Protein AF-A0A955JK87-F1 (afdb_monomer_lite)

pLDDT: mean 92.76, std 4.97, range [67.5, 97.62]

Structure (mmCIF, N/CA/C/O backbone):
data_AF-A0A955JK87-F1
#
_entry.id   AF-A0A955JK87-F1
#
loop_
_atom_site.group_PDB
_atom_site.id
_atom_site.type_symbol
_atom_site.label_atom_id
_atom_site.label_alt_id
_atom_site.label_comp_id
_atom_site.label_asym_id
_atom_site.label_entity_id
_atom_site.label_seq_id
_atom_site.pdbx_PDB_ins_code
_atom_site.Cartn_x
_atom_site.Cartn_y
_atom_site.Cartn_z
_atom_site.occupancy
_atom_site.B_iso_or_equiv
_atom_site.auth_seq_id
_atom_site.auth_comp_id
_atom_site.auth_asym_id
_atom_site.auth_atom_id
_atom_site.pdbx_PDB_model_num
ATOM 1 N N . MET A 1 1 ? 15.179 -2.294 -5.974 1.00 92.81 1 MET A N 1
ATOM 2 C CA . MET A 1 1 ? 14.505 -1.011 -5.689 1.00 92.81 1 MET A CA 1
ATOM 3 C C . MET A 1 1 ? 15.261 -0.321 -4.571 1.00 92.81 1 MET A C 1
ATOM 5 O O . MET A 1 1 ? 15.997 -1.000 -3.866 1.00 92.81 1 MET A O 1
ATOM 9 N N . GLU A 1 2 ? 15.124 0.991 -4.426 1.00 95.31 2 GLU A N 1
ATOM 10 C CA . GLU A 1 2 ? 15.742 1.755 -3.336 1.00 95.31 2 GLU A CA 1
ATOM 11 C C . GLU A 1 2 ? 14.772 2.807 -2.788 1.00 95.31 2 GLU A C 1
ATOM 13 O O . GLU A 1 2 ? 14.007 3.393 -3.554 1.00 95.31 2 GLU A O 1
ATOM 18 N N . VAL A 1 3 ? 14.811 3.058 -1.477 1.00 95.38 3 VAL A N 1
ATOM 19 C CA . VAL A 1 3 ? 14.000 4.100 -0.830 1.00 95.38 3 VAL A CA 1
ATOM 20 C C . VAL A 1 3 ? 14.790 5.403 -0.794 1.00 95.38 3 VAL A C 1
ATOM 22 O O . VAL A 1 3 ? 15.923 5.434 -0.311 1.00 95.38 3 VAL A O 1
ATOM 25 N N . LYS A 1 4 ? 14.195 6.487 -1.294 1.00 96.38 4 LYS A N 1
ATOM 26 C CA . LYS A 1 4 ? 14.795 7.828 -1.314 1.00 96.38 4 LYS A CA 1
ATOM 27 C C . LYS A 1 4 ? 13.773 8.894 -0.938 1.00 96.38 4 LYS A C 1
ATOM 29 O O . LYS A 1 4 ? 12.579 8.730 -1.180 1.00 96.38 4 LYS A O 1
ATOM 34 N N . GLU A 1 5 ? 14.260 10.003 -0.391 1.00 97.19 5 GLU A N 1
ATOM 35 C CA . GLU A 1 5 ? 13.464 11.221 -0.228 1.00 97.19 5 GLU A CA 1
ATOM 36 C C . GLU A 1 5 ? 13.247 11.912 -1.578 1.00 97.19 5 GLU A C 1
ATOM 38 O O . GLU A 1 5 ? 14.120 11.931 -2.449 1.00 97.19 5 GLU A O 1
ATOM 43 N N . SER A 1 6 ? 12.071 12.504 -1.742 1.00 95.44 6 SER A N 1
ATOM 44 C CA . SER A 1 6 ? 11.662 13.236 -2.935 1.00 95.44 6 SER A CA 1
ATOM 45 C C . SER A 1 6 ? 10.840 14.467 -2.549 1.00 95.44 6 SER A C 1
ATOM 47 O O . SER A 1 6 ? 10.537 14.694 -1.380 1.00 95.44 6 SER A O 1
ATOM 49 N N . LYS A 1 7 ? 10.403 15.255 -3.538 1.00 96.25 7 LYS A N 1
ATOM 50 C CA . LYS A 1 7 ? 9.518 16.410 -3.296 1.00 96.25 7 LYS A CA 1
ATOM 51 C C . LYS A 1 7 ? 8.151 16.045 -2.685 1.00 96.25 7 LYS A C 1
ATOM 53 O O . LYS A 1 7 ? 7.438 16.947 -2.263 1.00 96.25 7 LYS A O 1
ATOM 58 N N . TYR A 1 8 ? 7.789 14.759 -2.657 1.00 94.12 8 TYR A N 1
ATOM 59 C CA . TYR A 1 8 ? 6.560 14.233 -2.050 1.00 94.12 8 TYR A CA 1
ATOM 60 C C . TYR A 1 8 ? 6.831 13.382 -0.794 1.00 94.12 8 TYR A C 1
ATOM 62 O O . TYR A 1 8 ? 5.957 12.644 -0.354 1.00 94.12 8 TYR A O 1
ATOM 70 N N . GLY A 1 9 ? 8.039 13.461 -0.226 1.00 94.56 9 GLY A N 1
ATOM 71 C CA . GLY A 1 9 ? 8.497 12.579 0.849 1.00 94.56 9 GLY A CA 1
ATOM 72 C C . GLY A 1 9 ? 9.139 11.296 0.316 1.00 94.56 9 GLY A C 1
ATOM 73 O O . GLY A 1 9 ? 9.666 11.272 -0.805 1.00 94.56 9 GLY A O 1
ATOM 74 N N . ARG A 1 10 ? 9.100 10.226 1.119 1.00 94.31 10 ARG A N 1
ATOM 75 C CA . ARG A 1 10 ? 9.724 8.931 0.803 1.00 94.31 10 ARG A CA 1
ATOM 76 C C . ARG A 1 10 ? 9.052 8.248 -0.387 1.00 94.31 10 ARG A C 1
ATOM 78 O O . ARG A 1 10 ? 7.833 8.129 -0.434 1.00 94.31 10 ARG A O 1
ATOM 85 N N . GLY A 1 11 ? 9.864 7.740 -1.309 1.00 94.50 11 GLY A N 1
ATOM 86 C CA . GLY A 1 11 ? 9.416 6.940 -2.447 1.00 94.50 11 GLY A CA 1
ATOM 87 C C . GLY A 1 11 ? 10.369 5.790 -2.760 1.00 94.50 11 GLY A C 1
ATOM 88 O O . GLY A 1 11 ? 11.547 5.829 -2.399 1.00 94.50 11 GLY A O 1
ATOM 89 N N . VAL A 1 12 ? 9.846 4.773 -3.446 1.00 94.88 12 VAL A N 1
ATOM 90 C CA . VAL A 1 12 ? 10.598 3.605 -3.919 1.00 94.88 12 VAL A CA 1
ATOM 91 C C . VAL A 1 12 ? 10.953 3.797 -5.394 1.00 94.88 12 VAL A C 1
ATOM 93 O O . VAL A 1 12 ? 10.077 4.017 -6.229 1.00 94.88 12 VAL A O 1
ATOM 96 N N . PHE A 1 13 ? 12.241 3.714 -5.725 1.00 95.50 13 PHE A N 1
ATOM 97 C CA . PHE A 1 13 ? 12.768 3.965 -7.066 1.00 95.50 13 PHE A CA 1
ATOM 98 C C . PHE A 1 13 ? 13.382 2.706 -7.687 1.00 95.50 13 PHE A C 1
ATOM 100 O O . PHE A 1 13 ? 13.964 1.845 -7.014 1.00 95.50 13 PHE A O 1
ATOM 107 N N . ALA A 1 14 ? 13.251 2.593 -9.008 1.00 96.38 14 ALA A N 1
ATOM 108 C CA . ALA A 1 14 ? 13.833 1.507 -9.780 1.00 96.38 14 ALA A CA 1
ATOM 109 C C . ALA A 1 14 ? 15.364 1.638 -9.837 1.00 96.38 14 ALA A C 1
ATOM 111 O O . ALA A 1 14 ? 15.894 2.655 -10.270 1.00 96.38 14 ALA A O 1
ATOM 112 N N . THR A 1 15 ? 16.073 0.574 -9.453 1.00 96.44 15 THR A N 1
ATOM 113 C CA . THR A 1 15 ? 17.543 0.474 -9.552 1.00 96.44 15 THR A CA 1
ATOM 114 C C . THR A 1 15 ? 17.998 -0.333 -10.772 1.00 96.44 15 THR A C 1
ATOM 116 O O . THR A 1 15 ? 19.190 -0.538 -10.983 1.00 96.44 15 THR A O 1
ATOM 119 N N . ARG A 1 16 ? 17.038 -0.833 -11.558 1.00 96.69 16 ARG A N 1
ATOM 120 C CA . ARG A 1 16 ? 17.220 -1.595 -12.795 1.00 96.69 16 ARG A CA 1
ATOM 121 C C . ARG A 1 16 ? 15.980 -1.464 -13.680 1.00 96.69 16 ARG A C 1
ATOM 123 O O . ARG A 1 16 ? 14.942 -0.993 -13.220 1.00 96.69 16 ARG A O 1
ATOM 130 N N . ASN A 1 17 ? 16.076 -1.958 -14.910 1.00 97.56 17 ASN A N 1
ATOM 131 C CA . ASN A 1 17 ? 14.921 -2.118 -15.791 1.00 97.56 17 ASN A CA 1
ATOM 132 C C . ASN A 1 17 ? 14.014 -3.270 -15.310 1.00 97.56 17 ASN A C 1
ATOM 134 O O . ASN A 1 17 ? 14.511 -4.290 -14.818 1.00 97.56 17 ASN A O 1
ATOM 138 N N . TYR A 1 18 ? 12.703 -3.103 -15.487 1.00 97.00 18 TYR A N 1
ATOM 139 C CA . TYR A 1 18 ? 11.667 -4.115 -15.249 1.00 97.00 18 TYR A CA 1
ATOM 140 C C . TYR A 1 18 ? 10.943 -4.429 -16.555 1.00 97.00 18 TYR A C 1
ATOM 142 O O . TYR A 1 18 ? 10.869 -3.574 -17.443 1.00 97.00 18 TYR A O 1
ATOM 150 N N . ILE A 1 19 ? 10.399 -5.638 -16.665 1.00 97.62 19 ILE A N 1
ATOM 151 C CA . ILE A 1 19 ? 9.508 -6.005 -17.772 1.00 97.62 19 ILE A CA 1
ATOM 152 C C . ILE A 1 19 ? 8.041 -5.829 -17.365 1.00 97.62 19 ILE A C 1
ATOM 154 O O . ILE A 1 19 ? 7.685 -5.917 -16.192 1.00 97.62 19 ILE A O 1
ATOM 158 N N . ALA A 1 20 ? 7.166 -5.573 -18.339 1.00 97.38 20 ALA A N 1
ATOM 159 C CA . ALA A 1 20 ? 5.734 -5.466 -18.075 1.00 97.38 20 ALA A CA 1
ATOM 160 C C . ALA A 1 20 ? 5.176 -6.789 -17.517 1.00 97.38 20 ALA A C 1
ATOM 162 O O . ALA A 1 20 ? 5.458 -7.859 -18.054 1.00 97.38 20 ALA A O 1
ATOM 163 N N . GLY A 1 21 ? 4.377 -6.698 -16.450 1.00 97.12 21 GLY A N 1
ATOM 164 C CA . GLY A 1 21 ? 3.808 -7.857 -15.750 1.00 97.12 21 GLY A CA 1
ATOM 165 C C . GLY A 1 21 ? 4.720 -8.479 -14.687 1.00 97.12 21 GLY A C 1
ATOM 166 O O . GLY A 1 21 ? 4.317 -9.438 -14.034 1.00 97.12 21 GLY A O 1
ATOM 167 N N . GLU A 1 22 ? 5.930 -7.952 -14.488 1.00 97.56 22 GLU A N 1
ATOM 168 C CA . GLU A 1 22 ? 6.827 -8.409 -13.428 1.00 97.56 22 GLU A CA 1
ATOM 169 C C . GLU A 1 22 ? 6.285 -8.033 -12.040 1.00 97.56 22 GLU A C 1
ATOM 171 O O . GLU A 1 22 ? 5.951 -6.875 -11.783 1.00 97.56 22 GLU A O 1
ATOM 176 N N . VAL A 1 23 ? 6.224 -9.007 -11.127 1.00 95.75 23 VAL A N 1
ATOM 177 C CA . VAL A 1 23 ? 5.895 -8.754 -9.719 1.00 95.75 23 VAL A CA 1
ATOM 178 C C . VAL A 1 23 ? 7.114 -8.132 -9.044 1.00 95.75 23 VAL A C 1
ATOM 180 O O . VAL A 1 23 ? 8.152 -8.780 -8.915 1.00 95.75 23 VAL A O 1
ATOM 183 N N . ILE A 1 24 ? 6.989 -6.873 -8.625 1.00 94.75 24 ILE A N 1
ATOM 184 C CA . ILE A 1 24 ? 8.090 -6.125 -8.002 1.00 94.75 24 ILE A CA 1
ATOM 185 C C . ILE A 1 24 ? 8.130 -6.272 -6.480 1.00 94.75 24 ILE A C 1
ATOM 187 O O . ILE A 1 24 ? 9.200 -6.152 -5.890 1.00 94.75 24 ILE A O 1
ATOM 191 N N . GLU A 1 25 ? 6.989 -6.555 -5.852 1.00 94.06 25 GLU A N 1
ATOM 192 C CA . GLU A 1 25 ? 6.867 -6.700 -4.405 1.00 94.06 25 GLU A CA 1
ATOM 193 C C . GLU A 1 25 ? 5.644 -7.551 -4.048 1.00 94.06 25 GLU A C 1
ATOM 195 O O . GLU A 1 25 ? 4.610 -7.482 -4.713 1.00 94.06 25 GLU A O 1
ATOM 200 N N . VAL A 1 26 ? 5.770 -8.337 -2.978 1.00 94.56 26 VAL A N 1
ATOM 201 C CA . VAL A 1 26 ? 4.651 -8.972 -2.278 1.00 94.56 26 VAL A CA 1
ATOM 202 C C . VAL A 1 26 ? 4.783 -8.587 -0.811 1.00 94.56 26 VAL A C 1
ATOM 204 O O . VAL A 1 26 ? 5.694 -9.057 -0.127 1.00 94.56 26 VAL A O 1
ATOM 207 N N . SER A 1 27 ? 3.913 -7.700 -0.340 1.00 93.94 27 SER A N 1
ATOM 208 C CA . SER A 1 27 ? 3.986 -7.177 1.024 1.00 93.94 27 SER A CA 1
ATOM 209 C C . SER A 1 27 ? 3.077 -7.993 1.948 1.00 93.94 27 SER A C 1
ATOM 211 O O . SER A 1 27 ? 1.905 -8.200 1.616 1.00 93.94 27 SER A O 1
ATOM 213 N N . PRO A 1 28 ? 3.562 -8.446 3.118 1.00 94.75 28 PRO A N 1
ATOM 214 C CA . PRO A 1 28 ? 2.666 -8.946 4.147 1.00 94.75 28 PRO A CA 1
ATOM 215 C C . PRO A 1 28 ? 1.767 -7.805 4.635 1.00 94.75 28 PRO A C 1
ATOM 217 O O . PRO A 1 28 ? 2.181 -6.640 4.678 1.00 94.75 28 PRO A O 1
ATOM 220 N N . VAL A 1 29 ? 0.538 -8.156 5.010 1.00 94.12 29 VAL A N 1
ATOM 221 C CA . VAL A 1 29 ? -0.451 -7.203 5.513 1.00 94.12 29 VAL A CA 1
ATOM 222 C C . VAL A 1 29 ? -0.803 -7.496 6.964 1.00 94.12 29 VAL A C 1
ATOM 224 O O . VAL A 1 29 ? -0.855 -8.655 7.379 1.00 94.12 29 VAL A O 1
ATOM 227 N N . ILE A 1 30 ? -1.069 -6.438 7.725 1.00 94.06 30 ILE A N 1
ATOM 228 C CA . ILE A 1 30 ? -1.749 -6.523 9.017 1.00 94.06 30 ILE A CA 1
ATOM 229 C C . ILE A 1 30 ? -3.212 -6.189 8.769 1.00 94.06 30 ILE A C 1
ATOM 231 O O . ILE A 1 30 ? -3.531 -5.050 8.431 1.00 94.06 30 ILE A O 1
ATOM 235 N N . GLU A 1 31 ? -4.080 -7.183 8.921 1.00 94.38 31 GLU A N 1
ATOM 236 C CA . GLU A 1 31 ? -5.523 -6.977 8.885 1.00 94.38 31 GLU A CA 1
ATOM 237 C C . GLU A 1 31 ? -6.011 -6.433 10.229 1.00 94.38 31 GLU A C 1
ATOM 239 O O . GLU A 1 31 ? -5.600 -6.903 11.292 1.00 94.38 31 GLU A O 1
ATOM 244 N N . LEU A 1 32 ? -6.891 -5.442 10.165 1.00 94.31 32 LEU A N 1
ATOM 245 C CA . LEU A 1 32 ? -7.472 -4.760 11.308 1.00 94.31 32 LEU A CA 1
ATOM 246 C C . LEU A 1 32 ? -8.968 -5.041 11.380 1.00 94.31 32 LEU A C 1
ATOM 248 O O . LEU A 1 32 ? -9.664 -5.106 10.365 1.00 94.31 32 LEU A O 1
ATOM 252 N N . SER A 1 33 ? -9.469 -5.174 12.606 1.00 94.25 33 SER A N 1
ATOM 253 C CA . SER A 1 33 ? -10.906 -5.244 12.858 1.00 94.25 33 SER A CA 1
ATOM 254 C C . SER A 1 33 ? -11.590 -3.914 12.509 1.00 94.25 33 SER A C 1
ATOM 256 O O . SER A 1 33 ? -10.932 -2.879 12.380 1.00 94.25 33 SER A O 1
ATOM 258 N N . ALA A 1 34 ? -12.920 -3.904 12.393 1.00 92.12 34 ALA A N 1
ATOM 259 C CA . ALA A 1 34 ? -13.673 -2.659 12.209 1.00 92.12 34 ALA A CA 1
ATOM 260 C C . ALA A 1 34 ? -13.476 -1.680 13.388 1.00 92.12 34 ALA A C 1
ATOM 262 O O . ALA A 1 34 ? -13.416 -0.466 13.195 1.00 92.12 34 ALA A O 1
ATOM 263 N N . GLU A 1 35 ? -13.315 -2.205 14.610 1.00 93.75 35 GLU A N 1
ATOM 264 C CA . GLU A 1 35 ? -13.025 -1.393 15.797 1.00 93.75 35 GLU A CA 1
ATOM 265 C C . GLU A 1 35 ? -11.650 -0.724 15.693 1.00 93.75 35 GLU A C 1
ATOM 267 O O . GLU A 1 35 ? -11.550 0.491 15.874 1.00 93.75 35 GLU A O 1
ATOM 272 N N . ASP A 1 36 ? -10.610 -1.482 15.332 1.00 94.06 36 ASP A N 1
ATOM 273 C CA . ASP A 1 36 ? -9.259 -0.944 15.133 1.00 94.06 36 ASP A CA 1
ATOM 274 C C . ASP A 1 36 ? -9.212 0.044 13.962 1.00 94.06 36 ASP A C 1
ATOM 276 O O . ASP A 1 36 ? -8.552 1.080 14.053 1.00 94.06 36 ASP A O 1
ATOM 280 N N . THR A 1 37 ? -9.960 -0.234 12.890 1.00 92.81 37 THR A N 1
ATOM 281 C CA . THR A 1 37 ? -10.096 0.646 11.717 1.00 92.81 37 THR A CA 1
ATOM 282 C C . THR A 1 37 ? -10.611 2.025 12.137 1.00 92.81 37 THR A C 1
ATOM 284 O O . THR A 1 37 ? -9.974 3.044 11.865 1.00 92.81 37 THR A O 1
ATOM 287 N N . ALA A 1 38 ? -11.679 2.066 12.940 1.00 92.38 38 ALA A N 1
ATOM 288 C CA . ALA A 1 38 ? -12.232 3.313 13.469 1.00 92.38 38 ALA A CA 1
ATOM 289 C C . ALA A 1 38 ? -11.274 4.073 14.414 1.00 92.38 38 ALA A C 1
ATOM 291 O O . ALA A 1 38 ? -11.425 5.286 14.613 1.00 92.38 38 ALA A O 1
ATOM 292 N N . GLN A 1 39 ? -10.303 3.387 15.033 1.00 93.88 39 GLN A N 1
ATOM 293 C CA . GLN A 1 39 ? -9.245 4.039 15.810 1.00 93.88 39 GLN A CA 1
ATOM 294 C C . GLN A 1 39 ? -8.170 4.634 14.900 1.00 93.88 39 GLN A C 1
ATOM 296 O O . GLN A 1 39 ? -7.795 5.795 15.088 1.00 93.88 39 GLN A O 1
ATOM 301 N N . ILE A 1 40 ? -7.681 3.873 13.915 1.00 93.12 40 ILE A N 1
ATOM 302 C CA . ILE A 1 40 ? -6.590 4.328 13.045 1.00 93.12 40 ILE A CA 1
ATOM 303 C C . ILE A 1 40 ? -7.010 5.449 12.093 1.00 93.12 40 ILE A C 1
ATOM 305 O O . ILE A 1 40 ? -6.151 6.253 11.730 1.00 93.12 40 ILE A O 1
ATOM 309 N N . ASP A 1 41 ? -8.306 5.586 11.797 1.00 90.44 41 ASP A N 1
ATOM 310 C CA . ASP A 1 41 ? -8.879 6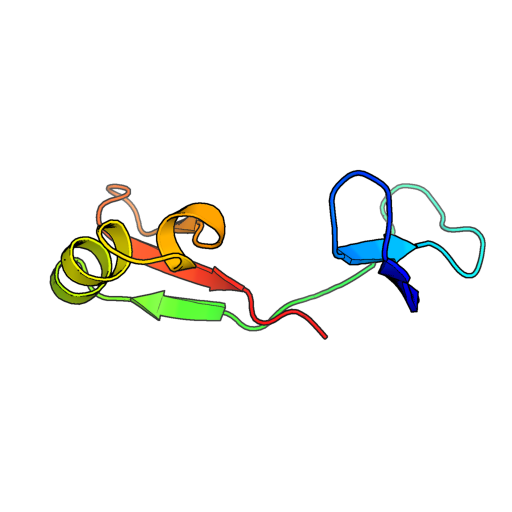.717 11.051 1.00 90.44 41 ASP A CA 1
ATOM 311 C C . ASP A 1 41 ? -8.536 8.086 11.649 1.00 90.44 41 ASP A C 1
ATOM 313 O O . ASP A 1 41 ? -8.538 9.109 10.970 1.00 90.44 41 ASP A O 1
ATOM 317 N N . LYS A 1 42 ? -8.226 8.118 12.945 1.00 92.75 42 LYS A N 1
ATOM 318 C CA . LYS A 1 42 ? -7.889 9.341 13.685 1.00 92.75 42 LYS A CA 1
ATOM 319 C C . LYS A 1 42 ? -6.381 9.563 13.782 1.00 92.75 42 LYS A C 1
ATOM 321 O O . LYS A 1 42 ? -5.931 10.421 14.541 1.00 92.75 42 LYS A O 1
ATOM 326 N N . THR A 1 43 ? -5.592 8.767 13.069 1.00 94.69 43 THR A N 1
ATOM 327 C CA . THR A 1 43 ? -4.129 8.745 13.138 1.00 94.69 43 THR A CA 1
ATOM 328 C C . THR A 1 43 ? -3.522 8.955 11.756 1.00 94.69 43 THR A C 1
ATOM 330 O O . THR A 1 43 ? -4.211 8.905 10.744 1.00 94.69 43 THR A O 1
ATOM 333 N N . LEU A 1 44 ? -2.199 9.119 11.698 1.00 92.44 44 LEU A N 1
ATOM 334 C CA . LEU A 1 44 ? -1.478 9.188 10.424 1.00 92.44 44 LEU A CA 1
ATOM 335 C C . LEU A 1 44 ? -1.575 7.897 9.601 1.00 92.44 44 LEU A C 1
ATOM 337 O O . LEU A 1 44 ? -1.314 7.940 8.408 1.00 92.44 44 LEU A O 1
ATOM 341 N N . LEU A 1 45 ? -1.941 6.761 10.207 1.00 91.38 45 LEU A N 1
ATOM 342 C CA . LEU A 1 45 ? -2.134 5.507 9.474 1.00 91.38 45 LEU A CA 1
ATOM 343 C C . LEU A 1 45 ? -3.343 5.557 8.534 1.00 91.38 45 LEU A C 1
ATOM 345 O O . LEU A 1 45 ? -3.402 4.729 7.629 1.00 91.38 45 LEU A O 1
ATOM 349 N N . TYR A 1 46 ? -4.249 6.529 8.703 1.00 91.00 46 TYR A N 1
ATOM 350 C CA . TYR A 1 46 ? -5.356 6.782 7.779 1.00 91.00 46 TYR A CA 1
ATOM 351 C C . TYR A 1 46 ? -4.884 6.906 6.325 1.00 91.00 46 TYR A C 1
ATOM 353 O O . TYR A 1 46 ? -5.490 6.342 5.422 1.00 91.00 46 TYR A O 1
ATOM 361 N N . ASP A 1 47 ? -3.740 7.558 6.110 1.00 90.31 47 ASP A N 1
ATOM 362 C CA . ASP A 1 47 ? -3.186 7.776 4.771 1.00 90.31 47 ASP A CA 1
ATOM 363 C C . ASP A 1 47 ? -2.471 6.535 4.188 1.00 90.31 47 ASP A C 1
ATOM 365 O O . ASP A 1 47 ? -1.981 6.585 3.059 1.00 90.31 47 ASP A O 1
ATOM 369 N N . TYR A 1 48 ? -2.364 5.434 4.945 1.00 91.25 48 TYR A N 1
ATOM 370 C CA . TYR A 1 48 ? -1.518 4.276 4.608 1.00 91.25 48 TYR A CA 1
ATOM 37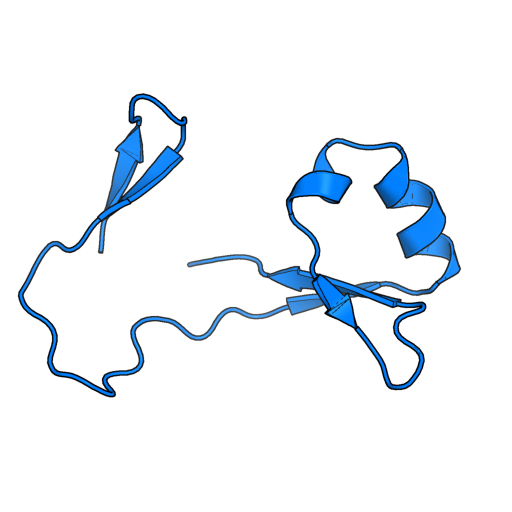1 C C . TYR A 1 48 ? -2.229 2.917 4.658 1.00 91.25 48 TYR A C 1
ATOM 373 O O . TYR A 1 48 ? -1.605 1.907 4.320 1.00 91.25 48 TYR A O 1
ATOM 381 N N . TYR A 1 49 ? -3.494 2.852 5.076 1.00 92.88 49 TYR A N 1
ATOM 382 C CA . TYR A 1 49 ? -4.255 1.604 5.042 1.00 92.88 49 TYR A CA 1
ATOM 383 C C . TYR A 1 49 ? -5.071 1.466 3.752 1.00 92.88 49 TYR A C 1
ATOM 385 O O . TYR A 1 49 ? -5.399 2.438 3.074 1.00 92.88 49 TYR A O 1
ATOM 393 N N . PHE A 1 50 ? -5.429 0.228 3.430 1.00 92.12 50 PHE A N 1
ATOM 394 C CA . PHE A 1 5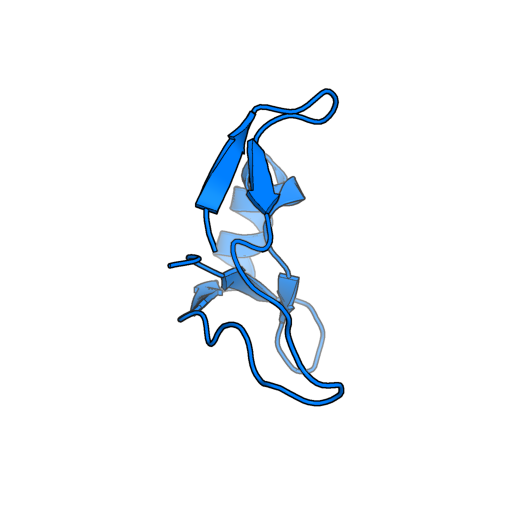0 ? -6.314 -0.122 2.325 1.00 92.12 50 PHE A CA 1
ATOM 395 C C . PHE A 1 50 ? -7.640 -0.643 2.870 1.00 92.12 50 PHE A C 1
ATOM 397 O O . PHE A 1 50 ? -7.640 -1.410 3.834 1.00 92.12 50 PHE A O 1
ATOM 404 N N . GLY A 1 51 ? -8.757 -0.256 2.250 1.00 92.31 51 GLY A N 1
ATOM 405 C CA . GLY A 1 51 ? -10.058 -0.856 2.549 1.00 92.31 51 GLY A CA 1
ATOM 406 C C . GLY A 1 51 ? -10.016 -2.365 2.308 1.00 92.31 51 GLY A C 1
ATOM 407 O O . GLY A 1 51 ? -9.452 -2.824 1.311 1.00 92.31 51 GLY A O 1
ATOM 408 N N . TRP A 1 52 ? -10.566 -3.131 3.243 1.00 92.06 52 TRP A N 1
ATOM 409 C CA . TRP A 1 52 ? -10.422 -4.580 3.294 1.00 92.06 52 TRP A CA 1
ATOM 410 C C . TRP A 1 52 ? -11.723 -5.277 3.699 1.00 92.06 52 TRP A C 1
ATOM 412 O O . TRP A 1 52 ? -12.631 -4.668 4.263 1.00 92.06 52 TRP A O 1
ATOM 422 N N . GLY A 1 53 ? -11.796 -6.582 3.427 1.00 85.12 53 GLY A N 1
ATOM 423 C CA . GLY A 1 53 ? -12.998 -7.388 3.652 1.00 85.12 53 GLY A CA 1
ATOM 424 C C . GLY A 1 53 ? -14.075 -7.208 2.575 1.00 85.12 53 GLY A C 1
ATOM 425 O O . GLY A 1 53 ? -13.942 -6.384 1.675 1.00 85.12 53 GLY A O 1
ATOM 426 N N . GLU A 1 54 ? -15.136 -8.015 2.653 1.00 80.75 54 GLU A N 1
ATOM 427 C CA . GLU A 1 54 ? -16.220 -8.025 1.654 1.00 80.75 54 GLU A CA 1
ATOM 428 C C . GLU A 1 54 ? -17.050 -6.731 1.661 1.00 80.75 54 GLU A C 1
ATOM 430 O O . GLU A 1 54 ? -17.430 -6.249 0.596 1.00 80.75 54 GLU A O 1
ATOM 435 N N . ASP A 1 55 ? -17.256 -6.140 2.842 1.00 82.75 55 ASP A N 1
ATOM 436 C CA . ASP A 1 55 ? -18.080 -4.939 3.031 1.00 82.75 55 ASP A CA 1
ATOM 437 C C . ASP A 1 55 ? -17.259 -3.634 3.094 1.00 82.75 55 ASP A C 1
ATOM 439 O O . ASP A 1 55 ? -17.826 -2.545 3.187 1.00 82.75 55 ASP A O 1
ATOM 443 N N . GLY A 1 56 ? -15.923 -3.724 3.033 1.00 80.19 56 GLY A N 1
ATOM 444 C CA . GLY A 1 56 ? -15.019 -2.570 3.120 1.00 80.19 56 GLY A CA 1
ATOM 445 C C . GLY A 1 56 ? -14.971 -1.897 4.499 1.00 80.19 56 GLY A C 1
ATOM 446 O O . GLY A 1 56 ? -14.528 -0.756 4.602 1.00 80.19 56 GLY A O 1
ATOM 447 N N . ASP A 1 57 ? -15.441 -2.580 5.544 1.00 83.31 57 ASP A N 1
ATOM 448 C CA . ASP A 1 57 ? -15.501 -2.107 6.933 1.00 83.31 57 ASP A CA 1
ATOM 449 C C . ASP A 1 57 ? -14.223 -2.396 7.741 1.00 83.31 57 ASP A C 1
ATOM 451 O O . ASP A 1 57 ? -14.083 -1.951 8.882 1.00 83.31 57 ASP A O 1
ATOM 455 N N . ARG A 1 58 ? -13.287 -3.142 7.147 1.00 90.75 58 ARG A N 1
ATOM 456 C CA . ARG A 1 58 ? -11.970 -3.454 7.702 1.00 90.75 58 ARG A CA 1
ATOM 457 C C . ARG A 1 58 ? -10.879 -2.694 6.965 1.00 90.75 58 ARG A C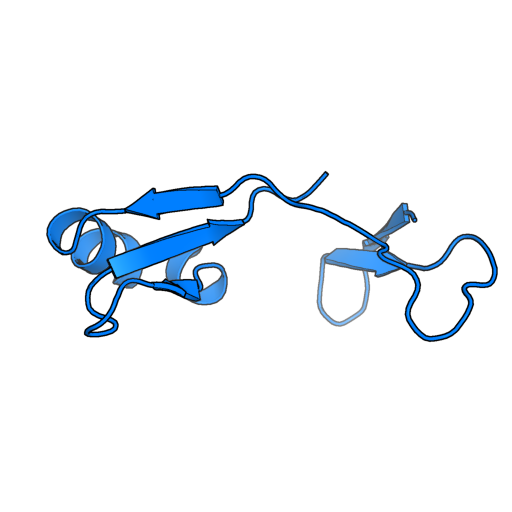 1
ATOM 459 O O . A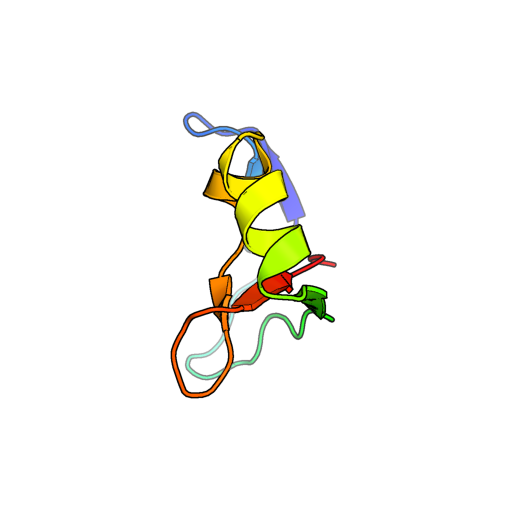RG A 1 58 ? -11.064 -2.212 5.847 1.00 90.75 58 ARG A O 1
ATOM 466 N N . ALA A 1 59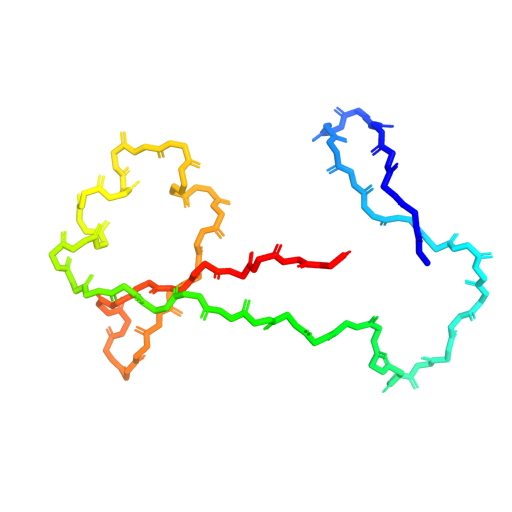 ? -9.705 -2.659 7.575 1.00 94.19 59 ALA A N 1
ATOM 467 C CA . ALA A 1 59 ? -8.509 -2.083 6.988 1.00 94.19 59 ALA A CA 1
ATOM 468 C C . ALA A 1 59 ? -7.364 -3.095 6.952 1.00 94.19 59 ALA A C 1
ATOM 470 O O . ALA A 1 59 ? -7.255 -3.974 7.806 1.00 94.19 59 ALA A O 1
ATOM 471 N N . ALA A 1 60 ? -6.478 -2.944 5.974 1.00 95.75 60 ALA A N 1
ATOM 472 C CA . ALA A 1 60 ? -5.221 -3.671 5.903 1.00 95.75 60 ALA A CA 1
ATOM 473 C C . ALA A 1 60 ? -4.055 -2.698 5.733 1.00 95.75 60 ALA A C 1
ATOM 475 O O . ALA A 1 60 ? -4.073 -1.837 4.854 1.00 95.75 60 ALA A O 1
ATOM 476 N N . ILE A 1 61 ? -3.019 -2.850 6.556 1.00 94.75 61 ILE A N 1
ATOM 477 C CA . ILE A 1 61 ? -1.770 -2.094 6.424 1.00 94.75 61 ILE A CA 1
ATOM 478 C C . ILE A 1 61 ? -0.748 -2.981 5.722 1.00 94.75 61 ILE A C 1
ATOM 480 O O . ILE A 1 61 ? -0.377 -4.030 6.249 1.00 94.75 61 ILE A O 1
ATOM 484 N N . ALA A 1 62 ? -0.270 -2.553 4.555 1.00 94.00 62 ALA A N 1
ATOM 485 C CA . ALA A 1 62 ? 0.835 -3.210 3.865 1.00 94.00 62 ALA A CA 1
ATOM 486 C C . ALA A 1 62 ? 2.172 -2.761 4.469 1.00 94.00 62 ALA A C 1
ATOM 488 O O . ALA A 1 62 ? 2.431 -1.565 4.587 1.00 94.00 62 ALA A O 1
ATOM 489 N N . LEU A 1 63 ? 3.028 -3.710 4.856 1.00 91.06 63 LEU A N 1
ATOM 490 C CA . LEU A 1 63 ? 4.237 -3.390 5.626 1.00 91.06 63 LEU A CA 1
ATOM 491 C C . LEU A 1 63 ? 5.459 -2.981 4.795 1.00 91.06 63 LEU A C 1
ATOM 493 O O . LEU A 1 63 ? 6.449 -2.549 5.382 1.00 91.06 63 LEU A O 1
ATOM 497 N N . GLY A 1 64 ? 5.397 -3.065 3.463 1.00 84.00 64 GLY A N 1
ATOM 498 C CA . GLY A 1 64 ? 6.566 -2.838 2.608 1.00 84.00 64 GLY A CA 1
ATOM 499 C C . GLY A 1 64 ? 7.700 -3.853 2.856 1.00 84.00 64 GLY A C 1
ATOM 500 O O . GLY A 1 64 ? 7.688 -4.576 3.852 1.00 84.00 64 GLY A O 1
ATOM 501 N N . ASN A 1 65 ? 8.703 -3.913 1.978 1.00 67.50 65 ASN A N 1
ATOM 502 C CA . ASN A 1 65 ? 9.995 -4.574 2.244 1.00 67.50 65 ASN A CA 1
ATOM 503 C C . ASN A 1 65 ? 11.175 -3.686 1.838 1.00 67.50 65 ASN A C 1
ATOM 505 O O . ASN A 1 65 ? 11.034 -2.910 0.866 1.00 67.50 65 ASN A O 1
#

Foldseek 3Di:
DDWDQDPVGIDDDDPDDDDPPDDPDDFDKDKADLVVVVVCCVDPCVVAWDQDDPVSSITIGGDTD

Secondary structure (DSSP, 8-state):
-EEEEEBTEEEEE-SS---TT-------EEEE-HHHHHHHTTSGGGGTEEEESSSS-EEEEE---

Sequence (65 aa):
MEVKESKYGRGVFATRNYIAGEVIEVSPVIELSAEDTAQIDKTLLYDYYFGWGEDGDRAAIALGN

Radius of gyration: 14.83 Å; chains: 1; bounding box: 36×25×34 Å